Protein AF-A0A3D1TV60-F1 (afdb_monomer)

Structure (mmCIF, N/CA/C/O backbone):
data_AF-A0A3D1TV60-F1
#
_entry.id   AF-A0A3D1TV60-F1
#
loop_
_atom_site.group_PDB
_atom_site.id
_atom_site.type_symbol
_atom_site.label_atom_id
_atom_site.label_alt_id
_atom_site.label_comp_id
_atom_site.label_asym_id
_atom_site.label_entity_id
_atom_site.label_seq_id
_atom_site.pdbx_PDB_ins_code
_atom_site.Cartn_x
_atom_site.Cartn_y
_atom_site.Cartn_z
_atom_site.occupancy
_atom_site.B_iso_or_equiv
_atom_site.auth_seq_id
_atom_site.auth_comp_id
_atom_site.auth_asym_id
_atom_site.auth_atom_id
_atom_site.pdbx_PDB_model_num
ATOM 1 N N . MET A 1 1 ? -24.688 -0.752 23.204 1.00 61.44 1 MET A N 1
ATOM 2 C CA . MET A 1 1 ? -24.784 -0.173 21.842 1.00 61.44 1 MET A CA 1
ATOM 3 C C . MET A 1 1 ? -23.418 -0.021 21.173 1.00 61.44 1 MET A C 1
ATOM 5 O O . MET A 1 1 ? -23.268 -0.547 20.081 1.00 61.44 1 MET A O 1
ATOM 9 N N . GLN A 1 2 ? -22.407 0.586 21.816 1.00 74.88 2 GLN A N 1
ATOM 10 C CA . GLN A 1 2 ? -21.055 0.724 21.232 1.00 74.88 2 GLN A CA 1
ATOM 11 C C . GLN A 1 2 ? -20.410 -0.608 20.796 1.00 74.88 2 GLN A C 1
ATOM 13 O O . GLN A 1 2 ? -19.821 -0.670 19.722 1.00 74.88 2 GLN A O 1
ATOM 18 N N . SER A 1 3 ? -20.567 -1.692 21.565 1.00 84.69 3 SER A N 1
ATOM 19 C CA . SER A 1 3 ? -19.990 -2.999 21.204 1.00 84.69 3 SER A CA 1
ATOM 20 C C . SER A 1 3 ? -20.605 -3.603 19.937 1.00 84.69 3 SER A C 1
ATOM 22 O O . SER A 1 3 ? -19.881 -4.142 19.110 1.00 84.69 3 SER A O 1
ATOM 24 N N . TYR A 1 4 ? -21.921 -3.465 19.740 1.00 91.81 4 TYR A N 1
ATOM 25 C CA . TYR A 1 4 ? -22.598 -3.963 18.536 1.00 91.81 4 TYR A CA 1
ATOM 26 C C . TYR A 1 4 ? -22.193 -3.179 17.287 1.00 91.81 4 TYR A C 1
ATOM 28 O O . TYR A 1 4 ? -21.970 -3.781 16.245 1.00 91.81 4 TYR A O 1
ATOM 36 N N . ALA A 1 5 ? -22.025 -1.858 17.403 1.00 94.62 5 ALA A N 1
ATOM 37 C CA . ALA A 1 5 ? -21.527 -1.033 16.304 1.00 94.62 5 ALA A CA 1
ATOM 38 C C . ALA A 1 5 ? -20.098 -1.429 15.892 1.00 94.62 5 ALA A C 1
ATOM 40 O O . ALA A 1 5 ? -19.816 -1.553 14.705 1.00 94.62 5 ALA A O 1
ATOM 41 N N . ARG A 1 6 ? -19.212 -1.698 16.863 1.00 94.75 6 ARG A N 1
ATOM 42 C CA . ARG A 1 6 ? -17.843 -2.176 16.596 1.00 94.75 6 ARG A CA 1
ATOM 43 C C . ARG A 1 6 ? -17.825 -3.547 15.919 1.00 94.75 6 ARG A C 1
ATOM 45 O O . ARG A 1 6 ? -17.057 -3.746 14.988 1.00 94.75 6 ARG A O 1
ATOM 52 N N . LEU A 1 7 ? -18.688 -4.469 16.346 1.00 95.62 7 LEU A N 1
ATOM 53 C CA . LEU A 1 7 ? -18.824 -5.781 15.704 1.00 95.62 7 LEU A CA 1
ATOM 54 C C . LEU A 1 7 ? -19.373 -5.670 14.279 1.00 95.62 7 LEU A C 1
ATOM 56 O O . LEU A 1 7 ? -18.839 -6.304 13.375 1.00 95.62 7 LEU A O 1
ATOM 60 N N . ALA A 1 8 ? -20.400 -4.843 14.069 1.00 96.44 8 ALA A N 1
ATOM 61 C CA . ALA A 1 8 ? -20.953 -4.593 12.742 1.00 96.44 8 ALA A CA 1
ATOM 62 C C . ALA A 1 8 ? -19.895 -3.993 11.806 1.00 96.44 8 ALA A C 1
ATOM 64 O O . ALA A 1 8 ? -19.717 -4.479 10.694 1.00 96.44 8 ALA A O 1
ATOM 65 N N . LEU A 1 9 ? -19.136 -2.999 12.280 1.00 96.56 9 LEU A N 1
ATOM 66 C CA . LEU A 1 9 ? -18.036 -2.420 11.514 1.00 96.56 9 LEU A CA 1
ATOM 67 C C . LEU A 1 9 ? -16.947 -3.458 11.218 1.00 96.56 9 LEU A C 1
ATOM 69 O O . LEU A 1 9 ? -16.527 -3.567 10.075 1.00 96.56 9 LEU A O 1
ATOM 73 N N . ALA A 1 10 ? -16.532 -4.268 12.195 1.00 96.75 10 ALA A N 1
ATOM 74 C CA . ALA A 1 10 ? -15.554 -5.332 11.962 1.00 96.75 10 ALA A CA 1
ATOM 75 C C . ALA A 1 10 ? -16.021 -6.328 10.888 1.00 96.75 10 ALA A C 1
ATOM 77 O O . ALA A 1 10 ? -15.231 -6.708 10.028 1.00 96.75 10 ALA A O 1
ATOM 78 N N . ALA A 1 11 ? -17.300 -6.714 10.900 1.00 97.50 11 ALA A N 1
ATOM 79 C CA . ALA A 1 11 ? -17.869 -7.594 9.882 1.00 97.50 11 ALA A CA 1
ATOM 80 C C . ALA A 1 11 ? -17.859 -6.945 8.487 1.00 97.50 11 ALA A C 1
ATOM 82 O O . ALA A 1 11 ? -17.504 -7.604 7.512 1.00 97.50 11 ALA A O 1
ATOM 83 N N . VAL A 1 12 ? -18.186 -5.651 8.394 1.00 97.50 12 VAL A N 1
ATOM 84 C CA . VAL A 1 12 ? -18.118 -4.890 7.136 1.00 97.50 12 VAL A CA 1
ATOM 85 C C . VAL A 1 12 ? -16.679 -4.792 6.627 1.00 97.50 12 VAL A C 1
ATOM 87 O O . VAL A 1 12 ? -16.441 -5.060 5.456 1.00 97.50 12 VAL A O 1
ATOM 90 N N . LEU A 1 13 ? -15.708 -4.474 7.486 1.00 97.25 13 LEU A N 1
ATOM 91 C CA . LEU A 1 13 ? -14.294 -4.389 7.101 1.00 97.25 13 LEU A CA 1
ATOM 92 C C . LEU A 1 13 ? -13.735 -5.749 6.662 1.00 97.25 13 LEU A C 1
ATOM 94 O O . LEU A 1 13 ? -13.011 -5.830 5.672 1.00 97.25 13 LEU A O 1
ATOM 98 N N . ALA A 1 14 ? -14.109 -6.831 7.350 1.00 96.81 14 ALA A N 1
ATOM 99 C CA . ALA A 1 14 ? -13.737 -8.186 6.952 1.00 96.81 14 ALA A CA 1
ATOM 100 C C . ALA A 1 14 ? -14.340 -8.564 5.590 1.00 96.81 14 ALA A C 1
ATOM 102 O O . ALA A 1 14 ? -13.651 -9.145 4.753 1.00 96.81 14 ALA A O 1
ATOM 103 N N . TRP A 1 15 ? -15.601 -8.198 5.341 1.00 97.38 15 TRP A N 1
ATOM 104 C CA . TRP A 1 15 ? -16.235 -8.376 4.036 1.00 97.38 15 TRP A CA 1
ATOM 105 C C . TRP A 1 15 ? -15.536 -7.551 2.946 1.00 97.38 15 TRP A C 1
ATOM 107 O O . TRP A 1 15 ? -15.252 -8.085 1.878 1.00 97.38 15 TRP A O 1
ATOM 117 N N . LEU A 1 16 ? -15.204 -6.284 3.220 1.00 97.44 16 LEU A N 1
ATOM 118 C CA . LEU A 1 16 ? -14.518 -5.405 2.266 1.00 97.44 16 LEU A CA 1
ATOM 119 C C . LEU A 1 16 ? -13.137 -5.956 1.912 1.00 97.44 16 LEU A C 1
ATOM 121 O O . LEU A 1 16 ? -12.802 -6.031 0.735 1.00 97.44 16 LEU A O 1
ATOM 125 N N . ALA A 1 17 ? -12.374 -6.413 2.909 1.00 96.44 17 ALA A N 1
ATOM 126 C CA . ALA A 1 17 ? -11.113 -7.105 2.667 1.00 96.44 17 ALA A CA 1
ATOM 127 C C . ALA A 1 17 ? -11.327 -8.362 1.826 1.00 96.44 17 ALA A C 1
ATOM 129 O O . ALA A 1 17 ? -10.644 -8.549 0.830 1.00 96.44 17 ALA A O 1
ATOM 130 N N . TRP A 1 18 ? -12.298 -9.208 2.168 1.00 96.81 18 TRP A N 1
ATOM 131 C CA . TRP A 1 18 ? -12.576 -10.411 1.387 1.00 96.81 18 TRP A CA 1
ATOM 132 C C . TRP A 1 18 ? -12.857 -10.113 -0.091 1.00 96.81 18 TRP A C 1
ATOM 134 O O . TRP A 1 18 ? -12.348 -10.819 -0.963 1.00 96.81 18 TRP A O 1
ATOM 144 N N . VAL A 1 19 ? -13.646 -9.072 -0.370 1.00 96.88 19 VAL A N 1
ATOM 145 C CA . VAL A 1 19 ? -13.933 -8.628 -1.738 1.00 96.88 19 VAL A CA 1
ATOM 146 C C . VAL A 1 19 ? -12.676 -8.086 -2.409 1.00 96.88 19 VAL A C 1
ATOM 148 O O . VAL A 1 19 ? -12.330 -8.575 -3.479 1.00 96.88 19 VAL A O 1
ATOM 151 N N . ALA A 1 20 ? -11.941 -7.177 -1.766 1.00 96.88 20 ALA A N 1
ATOM 152 C CA . ALA A 1 20 ? -10.703 -6.618 -2.311 1.00 96.88 20 ALA A CA 1
ATOM 153 C C . ALA A 1 20 ? -9.656 -7.708 -2.613 1.00 96.88 20 ALA A C 1
ATOM 155 O O . ALA A 1 20 ? -9.038 -7.719 -3.668 1.00 96.88 20 ALA A O 1
ATOM 156 N N . PHE A 1 21 ? -9.500 -8.709 -1.744 1.00 96.44 21 PHE A N 1
ATOM 157 C CA . PHE A 1 21 ? -8.585 -9.836 -1.963 1.00 96.44 21 PHE A CA 1
ATOM 158 C C . PHE A 1 21 ? -9.035 -10.813 -3.063 1.00 96.44 21 PHE A C 1
ATOM 160 O O . PHE A 1 21 ? -8.294 -11.749 -3.377 1.00 96.44 21 PHE A O 1
ATOM 167 N N . ARG A 1 22 ? -10.222 -10.645 -3.644 1.00 95.00 22 ARG A N 1
ATOM 168 C CA . ARG A 1 22 ? -10.690 -11.415 -4.808 1.00 95.00 22 ARG A CA 1
ATOM 169 C C . ARG A 1 22 ? -10.858 -10.572 -6.062 1.00 95.00 22 ARG A C 1
ATOM 171 O O . ARG A 1 22 ? -10.962 -11.143 -7.141 1.00 95.00 22 ARG A O 1
ATOM 178 N N . ASP A 1 23 ? -10.888 -9.261 -5.901 1.00 93.25 23 ASP A N 1
ATOM 179 C CA . ASP A 1 23 ? -10.898 -8.301 -6.984 1.00 93.25 23 ASP A CA 1
ATOM 180 C C . A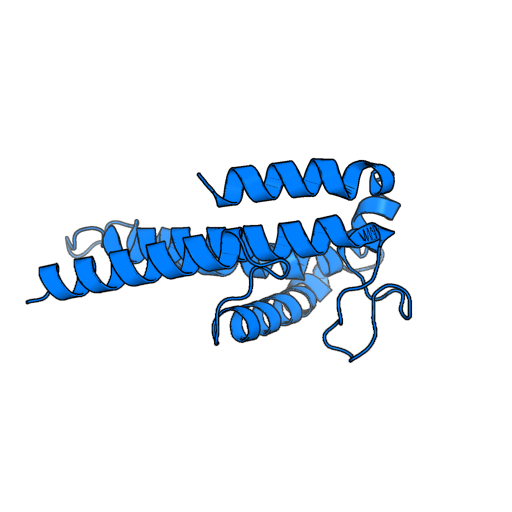SP A 1 23 ? -9.507 -8.196 -7.627 1.00 93.25 23 ASP A C 1
ATOM 182 O O . ASP A 1 23 ? -8.479 -8.306 -6.949 1.00 93.25 23 ASP A O 1
ATOM 186 N N . GLU A 1 24 ? -9.473 -8.006 -8.944 1.00 91.62 24 GLU A N 1
ATOM 187 C CA . GLU A 1 24 ? -8.219 -7.900 -9.700 1.00 91.62 24 GLU A CA 1
ATOM 188 C C . GLU A 1 24 ? -7.493 -6.580 -9.417 1.00 91.62 24 GLU A C 1
ATOM 190 O O . GLU A 1 24 ? -6.263 -6.553 -9.428 1.00 91.62 24 GLU A O 1
ATOM 195 N N . LEU A 1 25 ? -8.240 -5.517 -9.097 1.00 92.25 25 LEU A N 1
ATOM 196 C CA . LEU A 1 25 ? -7.710 -4.192 -8.768 1.00 92.25 25 LEU A CA 1
ATOM 197 C C . LEU A 1 25 ? -7.547 -3.979 -7.257 1.00 92.25 25 LEU A C 1
ATOM 199 O O . LEU A 1 25 ? -6.910 -3.017 -6.829 1.00 92.25 25 LEU A O 1
ATOM 203 N N . GLY A 1 26 ? -8.101 -4.873 -6.434 1.00 93.00 26 GLY A N 1
ATOM 204 C CA . GLY A 1 26 ? -8.103 -4.729 -4.981 1.00 93.00 26 GLY A CA 1
ATOM 205 C C . GLY A 1 26 ? -8.896 -3.513 -4.507 1.00 93.00 26 GLY A C 1
ATOM 206 O O . GLY A 1 26 ? -8.587 -2.960 -3.452 1.00 93.00 26 GLY A O 1
ATOM 207 N N . TYR A 1 27 ? -9.883 -3.076 -5.294 1.00 93.50 27 TYR A N 1
ATOM 208 C CA . TYR A 1 27 ? -10.552 -1.796 -5.092 1.00 93.50 27 TYR A CA 1
ATOM 209 C C . TYR A 1 27 ? -11.527 -1.834 -3.909 1.00 93.50 27 TYR A C 1
ATOM 211 O O . TYR A 1 27 ? -12.359 -2.736 -3.769 1.00 93.50 27 TYR A O 1
ATOM 219 N N . VAL A 1 28 ? -11.461 -0.800 -3.071 1.00 95.31 28 VAL A N 1
ATOM 220 C CA . VAL A 1 28 ? -12.405 -0.533 -1.986 1.00 95.31 28 VAL A CA 1
ATOM 221 C C . VAL A 1 28 ? -13.040 0.837 -2.245 1.00 95.31 28 VAL A C 1
ATOM 223 O O . VAL A 1 28 ? -12.323 1.840 -2.217 1.00 95.31 28 VAL A O 1
ATOM 226 N N . PRO A 1 29 ? -14.371 0.919 -2.463 1.00 92.12 29 PRO A N 1
ATOM 227 C CA . PRO A 1 29 ? -15.043 2.171 -2.807 1.00 92.12 29 PRO A CA 1
ATOM 228 C C . PRO A 1 29 ? -14.717 3.312 -1.848 1.00 92.12 29 PRO A C 1
ATOM 230 O O . PRO A 1 29 ? -14.729 3.105 -0.631 1.00 92.12 29 PRO A O 1
ATOM 233 N N . LEU A 1 30 ? -14.472 4.507 -2.400 1.00 93.25 30 LEU A N 1
ATOM 234 C CA . LEU A 1 30 ? -14.042 5.733 -1.710 1.00 93.25 30 LEU A CA 1
ATOM 235 C C . LEU A 1 30 ? -12.640 5.655 -1.083 1.00 93.25 30 LEU A C 1
ATOM 237 O O . LEU A 1 30 ? -11.879 6.613 -1.180 1.00 93.25 30 LEU A O 1
ATOM 241 N N . LEU A 1 31 ? -12.295 4.540 -0.438 1.00 96.31 31 LEU A N 1
ATOM 242 C CA . LEU A 1 31 ? -11.018 4.367 0.245 1.00 96.31 31 LEU A CA 1
ATOM 243 C C . LEU A 1 31 ? -9.853 4.352 -0.747 1.00 96.31 31 LEU A C 1
ATOM 245 O O . LEU A 1 31 ? -8.906 5.106 -0.565 1.00 96.31 31 LEU A O 1
ATOM 249 N N . SER A 1 32 ? -9.967 3.583 -1.832 1.00 96.06 32 SER A N 1
ATOM 250 C CA . SER A 1 32 ? -8.920 3.495 -2.854 1.00 96.06 32 SER A CA 1
ATOM 251 C C . SER A 1 32 ? -8.627 4.837 -3.534 1.00 96.06 32 SER A C 1
ATOM 253 O O . SER A 1 32 ? -7.474 5.115 -3.842 1.00 96.06 32 SER A O 1
ATOM 255 N N . ASP A 1 33 ? -9.632 5.699 -3.713 1.00 95.94 33 ASP A N 1
ATOM 256 C CA . ASP A 1 33 ? -9.436 7.030 -4.309 1.00 95.94 33 ASP A CA 1
ATOM 257 C C . ASP A 1 33 ? -8.717 7.983 -3.338 1.00 95.94 33 ASP A C 1
ATOM 259 O O . ASP A 1 33 ? -7.861 8.776 -3.733 1.00 95.94 33 ASP A O 1
ATOM 263 N N . ILE A 1 34 ? -9.029 7.882 -2.040 1.00 97.38 34 ILE A N 1
ATOM 264 C CA . ILE A 1 34 ? -8.314 8.602 -0.976 1.00 97.38 34 ILE A CA 1
ATOM 265 C C . ILE A 1 34 ? -6.867 8.114 -0.889 1.00 97.38 34 ILE A C 1
ATOM 267 O O . ILE A 1 34 ? -5.947 8.922 -0.772 1.00 97.38 34 ILE A O 1
ATOM 271 N N . ASP A 1 35 ? -6.663 6.803 -0.958 1.00 97.94 35 ASP A N 1
ATOM 272 C CA . ASP A 1 35 ? -5.347 6.181 -0.905 1.00 97.94 35 ASP A CA 1
ATOM 273 C C . ASP A 1 35 ? -4.480 6.575 -2.100 1.00 97.94 35 ASP A C 1
ATOM 275 O O . ASP A 1 35 ? -3.297 6.864 -1.918 1.00 97.94 35 ASP A O 1
ATOM 279 N N . LEU A 1 36 ? -5.074 6.688 -3.290 1.00 97.06 36 LEU A N 1
ATOM 280 C CA . LEU A 1 36 ? -4.406 7.238 -4.465 1.00 97.06 36 LEU A CA 1
ATOM 281 C C . LEU A 1 36 ? -3.994 8.699 -4.234 1.00 97.06 36 LEU A C 1
ATOM 283 O O . LEU A 1 36 ? -2.848 9.058 -4.471 1.00 97.06 36 LEU A O 1
ATOM 287 N N . ALA A 1 37 ? -4.863 9.545 -3.676 1.00 97.50 37 ALA A N 1
ATOM 288 C CA . ALA A 1 37 ? -4.475 10.921 -3.348 1.00 97.50 37 ALA A CA 1
ATOM 289 C C . ALA A 1 37 ? -3.322 10.986 -2.320 1.00 97.50 37 ALA A C 1
ATOM 291 O O . ALA A 1 37 ? -2.437 11.840 -2.425 1.00 97.50 37 ALA A O 1
ATOM 292 N N . ILE A 1 38 ? -3.304 10.079 -1.336 1.00 98.19 38 ILE A N 1
ATOM 293 C CA . ILE A 1 38 ? -2.205 9.952 -0.365 1.00 98.19 38 ILE A CA 1
ATOM 294 C C . ILE A 1 38 ? -0.918 9.476 -1.054 1.00 98.19 38 ILE A C 1
ATOM 296 O O . ILE A 1 38 ? 0.164 9.958 -0.710 1.00 98.19 38 ILE A O 1
ATOM 300 N N . HIS A 1 39 ? -1.022 8.566 -2.024 1.00 98.06 39 HIS A N 1
ATOM 301 C CA . HIS A 1 39 ? 0.096 8.107 -2.843 1.00 98.06 39 HIS A CA 1
ATOM 302 C C . HIS A 1 39 ? 0.751 9.280 -3.576 1.00 98.06 39 HIS A C 1
ATOM 304 O O . HIS A 1 39 ? 1.939 9.542 -3.413 1.00 98.06 39 HIS A O 1
ATOM 310 N N . GLU A 1 40 ? -0.038 10.069 -4.294 1.00 97.00 40 GLU A N 1
ATOM 311 C CA . GLU A 1 40 ? 0.468 11.207 -5.063 1.00 97.00 40 GLU A CA 1
ATOM 312 C C . GLU A 1 40 ? 1.093 12.277 -4.165 1.00 97.00 40 GLU A C 1
ATOM 314 O O . GLU A 1 40 ? 2.178 12.807 -4.431 1.00 97.00 40 GLU A O 1
ATOM 319 N N . PHE A 1 41 ? 0.460 12.536 -3.018 1.00 96.50 41 PHE A N 1
ATOM 320 C CA . PHE A 1 41 ? 1.039 13.392 -1.990 1.00 96.50 41 PHE A CA 1
ATOM 321 C C . PHE A 1 41 ? 2.381 12.851 -1.474 1.00 96.50 41 PHE A C 1
ATOM 323 O O . PHE A 1 41 ? 3.288 13.631 -1.182 1.00 96.50 41 PHE A O 1
ATOM 330 N N . GLY A 1 42 ? 2.542 11.530 -1.393 1.00 96.50 42 GLY A N 1
ATOM 331 C CA . GLY A 1 42 ? 3.792 10.880 -1.018 1.00 96.50 42 GLY A CA 1
ATOM 332 C C . GLY A 1 42 ? 4.955 11.249 -1.939 1.00 96.50 42 GLY A C 1
ATOM 333 O O . GLY A 1 42 ? 6.036 11.579 -1.449 1.00 96.50 42 GLY A O 1
ATOM 334 N N . HIS A 1 43 ? 4.752 11.304 -3.256 1.00 94.56 43 HIS A N 1
ATOM 335 C CA . HIS A 1 43 ? 5.799 11.774 -4.171 1.00 94.56 43 HIS A CA 1
ATOM 336 C C . HIS A 1 43 ? 6.230 13.212 -3.860 1.00 94.56 43 HIS A C 1
ATOM 338 O O . HIS A 1 43 ? 7.426 13.511 -3.816 1.00 94.56 43 HIS A O 1
ATOM 344 N N . MET A 1 44 ? 5.269 14.097 -3.569 1.00 93.19 44 MET A N 1
ATOM 345 C CA . MET A 1 44 ? 5.547 15.488 -3.197 1.00 93.19 44 MET A CA 1
ATOM 346 C C . MET A 1 44 ? 6.273 15.589 -1.852 1.00 93.19 44 MET A C 1
ATOM 348 O O . MET A 1 44 ? 7.236 16.346 -1.722 1.00 93.19 44 MET A O 1
ATOM 352 N N . LEU A 1 45 ? 5.849 14.799 -0.863 1.00 92.94 45 LEU A N 1
ATOM 353 C CA . LEU A 1 45 ? 6.460 14.738 0.464 1.00 92.94 45 LEU A CA 1
ATOM 354 C C . LEU A 1 45 ? 7.937 14.334 0.381 1.00 92.94 45 LEU A C 1
ATOM 356 O O . LEU A 1 45 ? 8.769 14.868 1.116 1.00 92.94 45 LEU A O 1
ATOM 360 N N . PHE A 1 46 ? 8.265 13.422 -0.537 1.00 90.56 46 PHE A N 1
ATOM 361 C CA . PHE A 1 46 ? 9.623 12.929 -0.736 1.00 90.56 46 PHE A CA 1
ATOM 362 C C . PHE A 1 46 ? 10.415 13.660 -1.833 1.00 90.56 46 PHE A C 1
ATOM 364 O O . PHE A 1 46 ? 11.584 13.336 -2.054 1.00 90.56 46 PHE A O 1
ATOM 371 N N . MET A 1 47 ? 9.850 14.693 -2.465 1.00 87.69 47 MET A N 1
ATOM 372 C CA . MET A 1 47 ? 10.533 15.517 -3.470 1.00 87.69 47 MET A CA 1
ATOM 373 C C . MET A 1 47 ? 11.892 16.075 -2.991 1.00 87.69 47 MET A C 1
ATOM 375 O O . MET A 1 47 ? 12.854 16.000 -3.761 1.00 87.69 47 MET A O 1
ATOM 379 N N . PRO A 1 48 ? 12.065 16.541 -1.731 1.00 85.69 48 PRO A N 1
ATOM 380 C CA . PRO A 1 48 ? 13.371 16.987 -1.233 1.00 85.69 48 PRO A CA 1
ATOM 381 C C . PRO A 1 48 ? 14.443 15.886 -1.183 1.00 85.69 48 PRO A C 1
ATOM 383 O O . PRO A 1 48 ? 15.627 16.194 -1.107 1.00 85.69 48 PRO A O 1
ATOM 386 N N . PHE A 1 49 ? 14.065 14.606 -1.232 1.00 78.44 49 PHE A N 1
ATOM 387 C CA . PHE A 1 49 ? 15.009 13.486 -1.299 1.00 78.44 49 PHE A CA 1
ATOM 388 C C . PHE A 1 49 ? 15.377 13.106 -2.739 1.00 78.44 49 PHE A C 1
ATOM 390 O O . PHE A 1 49 ? 16.263 12.284 -2.930 1.00 78.44 49 PHE A O 1
ATOM 397 N N . GLY A 1 50 ? 14.744 13.720 -3.745 1.00 64.94 50 GLY A N 1
ATOM 398 C CA . GLY A 1 50 ? 15.053 13.552 -5.168 1.00 64.94 50 GLY A CA 1
ATOM 399 C C . GLY A 1 50 ? 16.218 14.410 -5.675 1.00 64.94 50 GLY A C 1
ATOM 400 O O . GLY A 1 50 ? 16.466 14.451 -6.879 1.00 64.94 50 GLY A O 1
ATOM 401 N N . ILE A 1 51 ? 16.930 15.114 -4.786 1.00 71.56 51 ILE A N 1
ATOM 402 C CA . ILE A 1 51 ? 18.093 15.935 -5.149 1.00 71.56 51 ILE A CA 1
ATOM 403 C C . ILE A 1 51 ? 19.161 15.023 -5.770 1.00 71.56 51 ILE A C 1
ATOM 405 O O . ILE A 1 51 ? 19.397 13.915 -5.294 1.00 71.56 51 ILE A O 1
ATOM 409 N N . GLN A 1 52 ? 19.830 15.503 -6.819 1.00 59.47 52 GLN A N 1
ATOM 410 C CA . GLN A 1 52 ? 20.731 14.754 -7.711 1.00 59.47 52 GLN A CA 1
ATOM 411 C C . GLN A 1 52 ? 21.812 13.900 -7.009 1.00 59.47 52 GLN A C 1
ATOM 413 O O . GLN A 1 52 ? 22.299 12.935 -7.587 1.00 59.47 52 GLN A O 1
ATOM 418 N N . PHE A 1 53 ? 22.159 14.221 -5.758 1.00 56.56 53 PHE A N 1
ATOM 419 C CA . PHE A 1 53 ? 23.086 13.457 -4.916 1.00 56.56 53 PHE A CA 1
ATOM 420 C C . PHE A 1 53 ? 22.459 12.224 -4.224 1.00 56.56 53 PHE A C 1
ATOM 422 O O . PHE A 1 53 ? 23.154 11.243 -3.985 1.00 56.56 53 PHE A O 1
ATOM 429 N N . LEU A 1 54 ? 21.160 12.257 -3.903 1.00 56.38 54 LEU A N 1
ATOM 430 C CA . LEU A 1 54 ? 20.417 11.186 -3.214 1.00 56.38 54 LEU A CA 1
ATOM 431 C C . LEU A 1 54 ? 19.684 10.241 -4.187 1.00 56.38 54 LEU A C 1
ATOM 433 O O . LEU A 1 54 ? 19.364 9.107 -3.830 1.00 56.38 54 LEU A O 1
ATOM 437 N N . GLY A 1 55 ? 19.460 10.694 -5.425 1.00 68.31 55 GLY A N 1
ATOM 438 C CA . GLY A 1 55 ? 18.743 9.958 -6.468 1.00 68.31 55 GLY A CA 1
ATOM 439 C C . GLY A 1 55 ? 17.217 10.054 -6.338 1.00 68.31 55 GLY A C 1
ATOM 440 O O . GLY A 1 55 ? 16.677 10.368 -5.286 1.00 68.31 55 GLY A O 1
ATOM 441 N N . SER A 1 56 ? 16.480 9.763 -7.414 1.00 82.56 56 SER A N 1
ATOM 442 C CA . SER A 1 56 ? 15.008 9.878 -7.429 1.00 82.56 56 SER A CA 1
ATOM 443 C C . SER A 1 56 ? 14.268 8.673 -6.829 1.00 82.56 56 SER A C 1
ATOM 445 O O . SER A 1 56 ? 13.042 8.662 -6.804 1.00 82.56 56 SER A O 1
ATOM 447 N N . THR A 1 57 ? 14.983 7.666 -6.314 1.00 90.56 57 THR A N 1
ATOM 448 C CA . THR A 1 57 ? 14.382 6.451 -5.733 1.00 90.56 57 THR A CA 1
ATOM 449 C C . THR A 1 57 ? 13.415 6.773 -4.599 1.00 90.56 57 THR A C 1
ATOM 451 O O . THR A 1 57 ? 12.316 6.236 -4.585 1.00 90.56 57 THR A O 1
ATOM 454 N N . MET A 1 58 ? 13.786 7.667 -3.675 1.00 90.38 58 MET A N 1
ATOM 455 C CA . MET A 1 58 ? 12.910 8.021 -2.552 1.00 90.38 58 MET A CA 1
ATOM 456 C C . MET A 1 58 ? 11.675 8.805 -2.980 1.00 90.38 58 MET A C 1
ATOM 458 O O . MET A 1 58 ? 10.624 8.626 -2.381 1.00 90.38 58 MET A O 1
ATOM 462 N N . MET A 1 59 ? 11.782 9.635 -4.017 1.00 91.69 59 MET A N 1
ATOM 463 C CA . MET A 1 59 ? 10.632 10.347 -4.570 1.00 91.69 59 MET A CA 1
ATOM 464 C C . MET A 1 59 ? 9.615 9.359 -5.158 1.00 91.69 59 MET A C 1
ATOM 466 O O . MET A 1 59 ? 8.438 9.443 -4.838 1.00 91.69 59 MET A O 1
ATOM 470 N N . ILE A 1 60 ? 10.077 8.384 -5.948 1.00 93.56 60 ILE A N 1
ATOM 471 C CA . ILE A 1 60 ? 9.227 7.364 -6.589 1.00 93.56 60 ILE A CA 1
ATOM 472 C C . ILE A 1 60 ? 8.652 6.395 -5.545 1.00 93.56 60 ILE A C 1
ATOM 474 O O . ILE A 1 60 ? 7.453 6.162 -5.484 1.00 93.56 60 ILE A O 1
ATOM 478 N N . LEU A 1 61 ? 9.489 5.879 -4.640 1.00 95.31 61 LEU A N 1
ATOM 479 C CA . LEU A 1 61 ? 9.034 5.015 -3.545 1.00 95.31 61 LEU A CA 1
ATOM 480 C C . LEU A 1 61 ? 8.100 5.751 -2.571 1.00 95.31 61 LEU A C 1
ATOM 482 O O . LEU A 1 61 ? 7.274 5.119 -1.912 1.00 95.31 61 LEU A O 1
ATOM 486 N N . GLY A 1 62 ? 8.234 7.076 -2.480 1.00 95.44 62 GLY A N 1
ATOM 487 C CA . GLY A 1 62 ? 7.507 7.934 -1.556 1.00 95.44 62 GLY A CA 1
ATOM 488 C C . GLY A 1 62 ? 5.994 7.790 -1.650 1.00 95.44 62 GLY A C 1
ATOM 489 O O . GLY A 1 62 ? 5.343 7.837 -0.607 1.00 95.44 62 GLY A O 1
ATOM 490 N N . GLY A 1 63 ? 5.441 7.541 -2.841 1.00 97.06 63 GLY A N 1
ATOM 491 C CA . GLY A 1 63 ? 4.003 7.348 -3.005 1.00 97.06 63 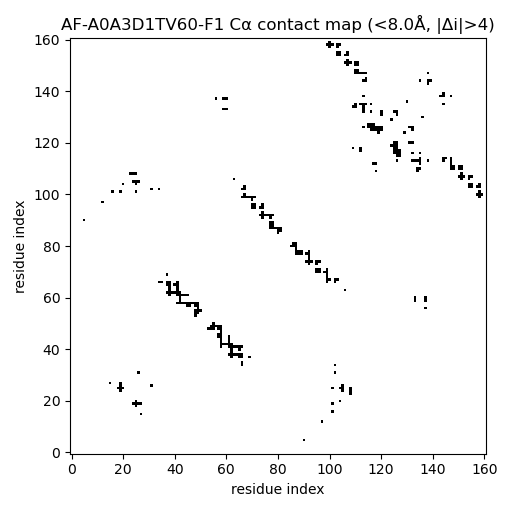GL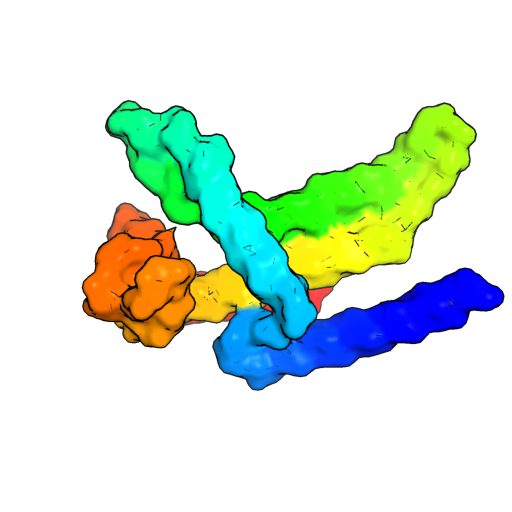Y A CA 1
ATOM 492 C C . GLY A 1 63 ? 3.494 6.095 -2.301 1.00 97.06 63 GLY A C 1
ATOM 493 O O . GLY A 1 63 ? 2.795 6.185 -1.288 1.00 97.06 63 GLY A O 1
ATOM 494 N N . SER A 1 64 ? 3.965 4.925 -2.740 1.00 98.00 64 SER A N 1
ATOM 495 C CA . SER A 1 64 ? 3.615 3.631 -2.128 1.00 98.00 64 SER A CA 1
ATOM 496 C C . SER A 1 64 ? 3.959 3.574 -0.631 1.00 98.00 64 SER A C 1
ATOM 498 O O . SER A 1 64 ? 3.195 3.035 0.171 1.00 98.00 64 SER A O 1
ATOM 500 N N . LEU A 1 65 ? 5.099 4.149 -0.227 1.00 97.50 65 LEU A N 1
ATOM 501 C CA . LEU A 1 65 ? 5.511 4.186 1.176 1.00 97.50 65 LEU A CA 1
ATOM 502 C C . LEU A 1 65 ? 4.545 5.015 2.028 1.00 97.50 65 LEU A C 1
ATOM 504 O O . LEU A 1 65 ? 4.139 4.562 3.098 1.00 97.50 65 LEU A O 1
ATOM 508 N N . THR A 1 66 ? 4.178 6.213 1.569 1.00 98.00 66 THR A N 1
ATOM 509 C CA . THR A 1 66 ? 3.266 7.101 2.303 1.00 98.00 66 THR A CA 1
ATOM 510 C C . THR A 1 66 ? 1.880 6.486 2.389 1.00 98.00 66 THR A C 1
ATOM 512 O O . THR A 1 66 ? 1.321 6.436 3.480 1.00 98.00 66 THR A O 1
ATOM 515 N N . GLN A 1 67 ? 1.371 5.939 1.285 1.00 98.31 67 GLN A N 1
ATOM 516 C CA . GLN A 1 67 ? 0.085 5.249 1.230 1.00 98.31 67 GLN A CA 1
ATOM 517 C C . GLN A 1 67 ? -0.023 4.141 2.299 1.00 98.31 67 GLN A C 1
ATOM 519 O O . GLN A 1 67 ? -0.985 4.103 3.066 1.00 98.31 67 GLN A O 1
ATOM 524 N N . VAL A 1 68 ? 0.994 3.280 2.437 1.00 98.44 68 VAL A N 1
ATOM 525 C CA . VAL A 1 68 ? 0.989 2.197 3.441 1.00 98.44 68 VAL A CA 1
ATOM 526 C C . VAL A 1 68 ? 1.248 2.714 4.863 1.00 98.44 68 VAL A C 1
ATOM 528 O O . VAL A 1 68 ? 0.616 2.248 5.816 1.00 98.44 68 VAL A O 1
ATOM 531 N N . ALA A 1 69 ? 2.171 3.666 5.032 1.00 98.25 69 ALA A N 1
ATOM 532 C CA . ALA A 1 69 ? 2.603 4.149 6.344 1.00 98.25 69 ALA A CA 1
ATOM 533 C C . ALA A 1 69 ? 1.615 5.125 6.998 1.00 98.25 69 ALA A C 1
ATOM 535 O O . ALA A 1 69 ? 1.541 5.182 8.226 1.00 98.25 69 ALA A O 1
ATOM 536 N N . PHE A 1 70 ? 0.848 5.879 6.209 1.00 98.19 70 PHE A N 1
ATOM 537 C CA . PHE A 1 70 ? -0.105 6.873 6.700 1.00 98.19 70 PHE A CA 1
ATOM 538 C C . PHE A 1 70 ? -1.080 6.301 7.744 1.00 98.19 70 PHE A C 1
ATOM 540 O O . PHE A 1 70 ? -1.094 6.806 8.872 1.00 98.19 70 PHE A O 1
ATOM 547 N N . PRO A 1 71 ? -1.820 5.204 7.480 1.00 98.06 71 PRO A N 1
ATOM 548 C CA . PRO A 1 71 ? -2.662 4.585 8.502 1.00 98.06 71 PRO A CA 1
ATOM 549 C C . PRO A 1 71 ? -1.864 4.047 9.704 1.00 98.06 71 PRO A C 1
ATOM 551 O O . PRO A 1 71 ? -2.360 4.079 10.832 1.00 98.06 71 PRO A O 1
ATOM 554 N N . LEU A 1 72 ? -0.610 3.615 9.521 1.00 98.06 72 LEU A N 1
ATOM 555 C CA . LEU A 1 72 ? 0.232 3.114 10.617 1.00 98.06 72 LEU A CA 1
ATOM 556 C C . LEU A 1 72 ? 0.630 4.206 11.624 1.00 98.06 72 LEU A C 1
ATOM 558 O O . LEU A 1 72 ? 0.831 3.911 12.805 1.00 98.06 72 LEU A O 1
ATOM 562 N N . VAL A 1 73 ? 0.681 5.475 11.207 1.00 97.50 73 VAL A N 1
ATOM 563 C CA . VAL A 1 73 ? 0.856 6.605 12.136 1.00 97.50 73 VAL A CA 1
ATOM 564 C C . VAL A 1 73 ? -0.321 6.675 13.116 1.00 97.50 73 VAL A C 1
ATOM 566 O O . VAL A 1 73 ? -0.119 6.788 14.329 1.00 97.50 73 VAL A O 1
ATOM 569 N N . PHE A 1 74 ? -1.552 6.525 12.617 1.00 96.94 74 PHE A N 1
ATOM 570 C CA . PHE A 1 74 ? -2.757 6.495 13.452 1.00 96.94 74 PHE A CA 1
ATOM 571 C C . PHE A 1 74 ? -2.842 5.225 14.302 1.00 96.94 74 PHE A C 1
ATOM 573 O O . PHE A 1 74 ? -3.219 5.302 15.472 1.00 96.94 74 PHE A O 1
ATOM 580 N N . PHE A 1 75 ? -2.409 4.075 13.775 1.00 97.31 75 PHE A N 1
ATOM 581 C CA . PHE A 1 75 ? -2.231 2.862 14.577 1.00 97.31 75 PHE A CA 1
ATOM 582 C C . PHE A 1 75 ? -1.334 3.133 15.794 1.00 97.31 75 PHE A C 1
ATOM 584 O O . PHE A 1 75 ? -1.718 2.839 16.928 1.00 97.31 75 PHE A O 1
ATOM 591 N N . GLY A 1 76 ? -0.167 3.754 15.583 1.00 95.69 76 GLY A N 1
ATOM 592 C CA . GLY A 1 76 ? 0.756 4.124 16.657 1.00 95.69 76 GLY A CA 1
ATOM 593 C C . GLY A 1 76 ? 0.125 5.075 17.678 1.00 95.69 76 GLY A C 1
ATOM 594 O O . GLY A 1 76 ? 0.305 4.894 18.885 1.00 95.69 76 GLY A O 1
ATOM 595 N N . TYR A 1 77 ? -0.670 6.041 17.210 1.00 94.62 77 TYR A N 1
ATOM 596 C CA . TYR A 1 77 ? -1.430 6.948 18.069 1.00 94.62 77 TYR A CA 1
ATOM 597 C C . TYR A 1 77 ? -2.437 6.203 18.963 1.00 94.62 77 TYR A C 1
ATOM 599 O O . TYR A 1 77 ? -2.406 6.380 20.182 1.00 94.62 77 TYR A O 1
ATOM 607 N N . PHE A 1 78 ? -3.274 5.323 18.400 1.00 94.88 78 PHE A N 1
ATOM 608 C CA . PHE A 1 78 ? -4.287 4.571 19.158 1.00 94.88 78 PHE A CA 1
ATOM 609 C C . PHE A 1 78 ? -3.698 3.483 20.070 1.00 94.88 78 PHE A C 1
ATOM 611 O O . PHE A 1 78 ? -4.284 3.140 21.102 1.00 94.88 78 PHE A O 1
ATOM 618 N N . MET A 1 79 ? -2.512 2.971 19.733 1.00 94.25 79 MET A N 1
ATOM 619 C CA . MET A 1 79 ? -1.748 2.038 20.566 1.00 94.25 79 MET A CA 1
ATOM 620 C C . MET A 1 79 ? -0.986 2.725 21.704 1.00 94.25 79 MET A C 1
ATOM 622 O O . MET A 1 79 ? -0.579 2.063 22.668 1.00 94.25 79 MET A O 1
ATOM 626 N N . ARG A 1 80 ? -0.776 4.043 21.644 1.00 90.38 80 ARG A N 1
ATOM 627 C CA . ARG A 1 80 ? -0.087 4.775 22.707 1.00 90.38 80 ARG A CA 1
ATOM 628 C C . ARG A 1 80 ? -0.996 4.908 23.927 1.00 90.38 80 ARG A C 1
ATOM 630 O O . ARG A 1 80 ? -2.144 5.327 23.838 1.00 90.38 80 ARG A O 1
ATOM 637 N N . LYS A 1 81 ? -0.463 4.567 25.103 1.00 79.38 81 LYS A N 1
ATOM 638 C CA . LYS A 1 81 ? -1.137 4.856 26.375 1.00 79.38 81 LYS A CA 1
ATOM 639 C C . LYS A 1 81 ? -0.983 6.352 26.657 1.00 79.38 81 LYS A C 1
ATOM 641 O O . LYS A 1 81 ? 0.149 6.835 26.711 1.00 79.38 81 LYS A O 1
ATOM 646 N N . GLN A 1 82 ? -2.093 7.070 26.782 1.00 73.62 82 GLN A N 1
ATOM 647 C CA . GLN A 1 82 ? -2.082 8.514 27.019 1.00 73.62 82 GLN A CA 1
ATOM 648 C C . GLN A 1 82 ? -1.800 8.820 28.502 1.00 73.62 82 GLN A C 1
ATOM 650 O O . GLN A 1 82 ? -2.042 7.990 29.385 1.00 73.62 82 GLN A O 1
ATOM 655 N N . GLY A 1 83 ? -1.213 9.993 28.768 1.00 70.00 83 GLY A N 1
ATOM 656 C CA . GLY A 1 83 ? -0.744 10.402 30.102 1.00 70.00 83 GLY A CA 1
ATOM 657 C C . GLY A 1 83 ? -1.860 10.697 31.111 1.00 70.00 83 GLY A C 1
ATOM 658 O O . GLY A 1 83 ? -1.604 10.739 32.309 1.00 70.00 83 GLY A O 1
ATOM 659 N N . ASP A 1 84 ? -3.095 10.838 30.637 1.00 76.50 84 ASP A N 1
ATOM 660 C CA . ASP A 1 84 ? -4.312 11.058 31.427 1.00 76.50 84 ASP A CA 1
ATOM 661 C C . ASP A 1 84 ? -4.929 9.757 31.981 1.00 76.50 84 ASP A C 1
ATOM 663 O O . ASP A 1 84 ? -5.995 9.773 32.594 1.00 76.50 84 ASP A O 1
ATOM 667 N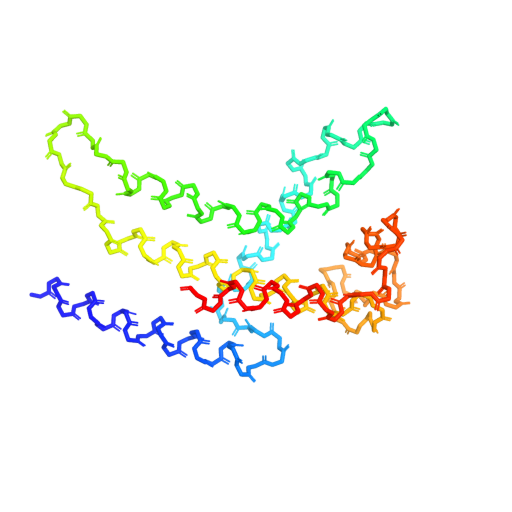 N . GLY A 1 85 ? -4.268 8.612 31.776 1.00 69.56 85 GLY A N 1
ATOM 668 C CA . GLY A 1 85 ? -4.759 7.310 32.219 1.00 69.56 85 GLY A CA 1
ATOM 669 C C . GLY A 1 85 ? -5.743 6.647 31.253 1.00 69.56 85 GLY A C 1
ATOM 670 O O . GLY A 1 85 ? -6.231 5.555 31.565 1.00 69.56 85 GLY A O 1
ATOM 671 N N . GLN A 1 86 ? -6.002 7.231 30.075 1.00 73.75 86 GLN A N 1
ATOM 672 C CA . GLN A 1 86 ? -6.831 6.575 29.067 1.00 73.75 86 GLN A CA 1
ATOM 673 C C . GLN A 1 86 ? -6.212 5.258 28.582 1.00 73.75 86 GLN A C 1
ATOM 675 O O . GLN A 1 86 ? -4.997 5.103 28.399 1.00 73.75 86 GLN A O 1
ATOM 680 N N . ARG A 1 87 ? -7.087 4.265 28.391 1.00 79.75 87 ARG A N 1
ATOM 681 C CA . ARG A 1 87 ? -6.722 2.971 27.809 1.00 79.75 87 ARG A CA 1
ATOM 682 C C . ARG A 1 87 ? -6.528 3.128 26.301 1.00 79.75 87 ARG A C 1
ATOM 684 O O . ARG A 1 87 ? -7.160 3.966 25.672 1.00 79.75 87 ARG A O 1
ATOM 691 N N . ARG A 1 88 ? -5.675 2.274 25.736 1.00 88.62 88 ARG A N 1
ATOM 692 C CA . ARG A 1 88 ? -5.488 2.144 24.285 1.00 88.62 88 ARG A CA 1
ATOM 693 C C . ARG A 1 88 ? -6.825 1.826 23.616 1.00 88.62 88 ARG A C 1
ATOM 695 O O . ARG A 1 88 ? -7.533 0.939 24.103 1.00 88.62 88 ARG A O 1
ATOM 702 N N . ASP A 1 89 ? -7.128 2.468 22.491 1.00 92.44 89 ASP A N 1
ATOM 703 C CA . ASP A 1 89 ? -8.249 2.039 21.651 1.00 92.44 89 ASP A CA 1
ATOM 704 C C . ASP A 1 89 ? -7.759 0.991 20.648 1.00 92.44 89 ASP A C 1
ATOM 706 O O . ASP A 1 89 ? -7.388 1.285 19.513 1.00 92.44 89 ASP A O 1
ATOM 710 N N . LEU A 1 90 ? -7.736 -0.264 21.101 1.00 93.56 90 LEU A N 1
ATOM 711 C CA . LEU A 1 90 ? -7.292 -1.390 20.280 1.00 93.56 90 LEU A CA 1
ATOM 712 C C . LEU A 1 90 ? -8.168 -1.585 19.042 1.00 93.56 90 LEU A C 1
ATOM 714 O O . LEU A 1 90 ? -7.673 -2.038 18.019 1.00 93.56 90 LEU A O 1
ATOM 718 N N . PHE A 1 91 ? -9.456 -1.246 19.121 1.00 94.75 91 PHE A N 1
ATOM 719 C CA . PHE A 1 91 ? -10.349 -1.406 17.983 1.00 94.75 91 PHE A CA 1
ATOM 720 C C . PHE A 1 91 ? -9.984 -0.411 16.880 1.00 94.75 91 PHE A C 1
ATOM 722 O O . PHE A 1 91 ? -9.767 -0.823 15.746 1.00 94.75 91 PHE A O 1
ATOM 729 N N . ALA A 1 92 ? -9.831 0.871 17.223 1.00 95.62 92 ALA A N 1
ATOM 730 C CA . ALA A 1 92 ? -9.390 1.889 16.270 1.00 95.62 92 ALA A CA 1
ATOM 731 C C . ALA A 1 92 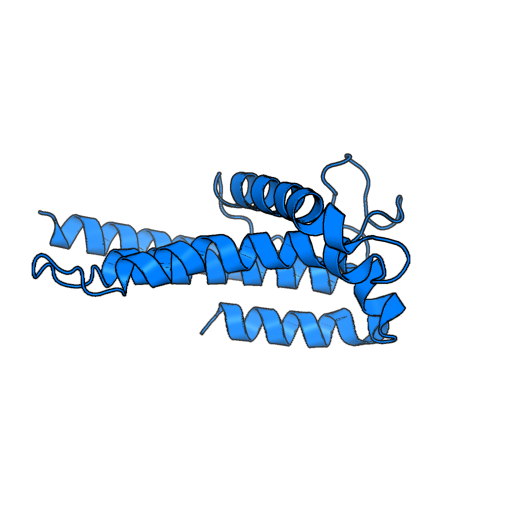? -8.007 1.562 15.681 1.00 95.62 92 ALA A C 1
ATOM 733 O O . ALA A 1 92 ? -7.812 1.677 14.473 1.00 95.62 92 ALA A O 1
ATOM 734 N N . ALA A 1 93 ? -7.078 1.062 16.505 1.00 96.62 93 ALA A N 1
ATOM 735 C CA . ALA A 1 93 ? -5.783 0.591 16.025 1.00 96.62 93 ALA A CA 1
ATOM 736 C C . ALA A 1 93 ? -5.933 -0.524 14.972 1.00 96.62 93 ALA A C 1
ATOM 738 O O . ALA A 1 93 ? -5.347 -0.429 13.899 1.00 96.62 93 ALA A O 1
ATOM 739 N N . MET A 1 94 ? -6.754 -1.549 15.224 1.00 97.12 94 MET A N 1
ATOM 740 C CA . MET A 1 94 ? -6.967 -2.631 14.252 1.00 97.12 94 MET A CA 1
ATOM 741 C C . MET A 1 94 ? -7.620 -2.146 12.951 1.00 97.12 94 MET A C 1
ATOM 743 O O . MET A 1 94 ? -7.286 -2.664 11.892 1.00 97.12 94 MET A O 1
ATOM 747 N N . VAL A 1 95 ? -8.493 -1.133 12.996 1.00 97.81 95 VAL A N 1
ATOM 748 C CA . VAL A 1 95 ? -9.044 -0.510 11.776 1.00 97.81 95 VAL A CA 1
ATOM 749 C C . VAL A 1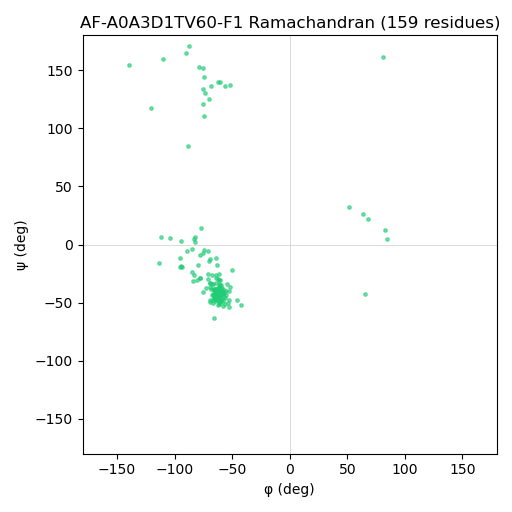 95 ? -7.938 0.159 10.954 1.00 97.81 95 VAL A C 1
ATOM 751 O O . VAL A 1 95 ? -7.892 -0.007 9.739 1.00 97.81 95 VAL A O 1
ATOM 754 N N . CYS A 1 96 ? -7.009 0.868 11.601 1.00 98.19 96 CYS A N 1
ATOM 755 C CA . CYS A 1 96 ? -5.847 1.441 10.920 1.00 98.19 96 CYS A CA 1
ATOM 756 C C . CYS A 1 96 ? -4.915 0.359 10.352 1.00 98.19 96 CYS A C 1
ATOM 758 O O . CYS A 1 96 ? -4.395 0.513 9.251 1.00 98.19 96 CYS A O 1
ATOM 760 N N . LEU A 1 97 ? -4.718 -0.748 11.072 1.00 97.88 97 LEU A N 1
ATOM 761 C CA . LEU A 1 97 ? -3.915 -1.866 10.574 1.00 97.88 97 LEU A CA 1
ATOM 762 C C . LEU A 1 97 ? -4.569 -2.523 9.349 1.00 97.88 97 LEU A C 1
ATOM 764 O O . LEU A 1 97 ? -3.894 -2.749 8.351 1.00 97.88 97 LEU A O 1
ATOM 768 N N . TRP A 1 98 ? -5.887 -2.739 9.393 1.00 98.00 98 TRP A N 1
ATOM 769 C CA . TRP A 1 98 ? -6.677 -3.205 8.251 1.00 98.00 98 TRP A CA 1
ATOM 770 C C . TRP A 1 98 ? -6.523 -2.277 7.042 1.00 98.00 98 TRP A C 1
ATOM 772 O O . TRP A 1 98 ? -6.266 -2.749 5.938 1.00 98.00 98 TRP A O 1
ATOM 782 N N . TRP A 1 99 ? -6.605 -0.959 7.251 1.00 98.38 99 TRP A N 1
ATOM 783 C CA . TRP A 1 99 ? -6.426 0.026 6.183 1.00 98.38 99 TRP A CA 1
ATOM 784 C C . TRP A 1 99 ? -5.018 -0.057 5.571 1.00 98.38 99 TRP A C 1
ATOM 786 O O . TRP A 1 99 ? -4.876 -0.101 4.353 1.00 98.38 99 TRP A O 1
ATOM 796 N N . SER A 1 100 ? -3.974 -0.183 6.396 1.00 98.50 100 SER A N 1
ATOM 797 C CA . SER A 1 100 ? -2.607 -0.404 5.902 1.00 98.50 100 SER A CA 1
ATOM 798 C C . SER A 1 100 ? -2.482 -1.698 5.081 1.00 98.50 100 SER A C 1
ATOM 800 O O . SER A 1 100 ? -1.810 -1.704 4.053 1.00 98.50 100 SER A O 1
ATOM 802 N N . GLY A 1 101 ? -3.181 -2.768 5.479 1.00 98.12 101 GLY A N 1
ATOM 803 C CA . GLY A 1 101 ? -3.262 -4.022 4.725 1.00 98.12 101 GLY A CA 1
ATOM 804 C C . GLY A 1 101 ? -3.932 -3.861 3.356 1.00 98.12 101 GLY A C 1
ATOM 805 O O . GLY A 1 101 ? -3.383 -4.322 2.357 1.00 98.12 101 GLY A O 1
ATOM 806 N N . ILE A 1 102 ? -5.062 -3.146 3.273 1.00 98.19 102 ILE A N 1
ATOM 807 C CA . ILE A 1 102 ? -5.702 -2.797 1.988 1.00 98.19 102 ILE A CA 1
ATOM 808 C C . ILE A 1 102 ? -4.748 -1.994 1.096 1.00 98.19 102 ILE A C 1
ATOM 810 O O . ILE A 1 102 ? -4.606 -2.296 -0.089 1.00 98.19 102 ILE A O 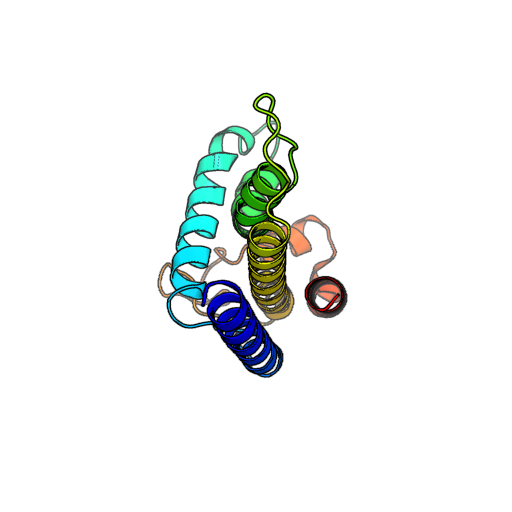1
ATOM 814 N N . ASN A 1 103 ? -4.028 -1.031 1.671 1.00 98.44 103 ASN A N 1
ATOM 815 C CA . ASN A 1 103 ? -3.031 -0.259 0.938 1.00 98.44 103 ASN A CA 1
ATOM 816 C C . ASN A 1 103 ? -1.878 -1.119 0.421 1.00 98.44 103 ASN A C 1
ATOM 818 O O . ASN A 1 103 ? -1.485 -0.994 -0.736 1.00 98.44 103 ASN A O 1
ATOM 822 N N . LEU A 1 104 ? -1.367 -2.042 1.236 1.00 98.62 104 LEU A N 1
ATOM 823 C CA . LEU A 1 104 ? -0.312 -2.953 0.806 1.00 98.62 104 LEU A CA 1
ATOM 824 C C . LEU A 1 104 ? -0.797 -3.930 -0.277 1.00 98.62 104 LEU A C 1
ATOM 826 O O . LEU A 1 104 ? -0.027 -4.268 -1.171 1.00 98.62 104 LEU A O 1
ATOM 830 N N . LEU A 1 105 ? -2.064 -4.356 -0.234 1.00 98.56 105 LEU A N 1
ATOM 831 C CA . LEU A 1 105 ? -2.689 -5.143 -1.299 1.00 98.56 105 LEU A CA 1
ATOM 832 C C . LEU A 1 105 ? -2.742 -4.361 -2.622 1.00 98.56 105 LEU A C 1
ATOM 834 O O . LEU A 1 105 ? -2.342 -4.901 -3.651 1.00 98.56 105 LEU A O 1
ATOM 838 N N . SER A 1 106 ? -3.195 -3.106 -2.593 1.00 98.06 106 SER A N 1
ATOM 839 C CA . SER A 1 106 ? -3.227 -2.226 -3.771 1.00 98.06 106 SER A CA 1
ATOM 840 C C . SER A 1 106 ? -1.819 -2.006 -4.344 1.00 98.06 106 SER A C 1
ATOM 842 O O . SER A 1 106 ? -1.587 -2.235 -5.531 1.00 98.06 106 SER A O 1
ATOM 844 N N . VAL A 1 107 ? -0.837 -1.705 -3.487 1.00 98.50 107 VAL A N 1
ATOM 845 C CA . VAL A 1 107 ? 0.580 -1.585 -3.874 1.00 98.50 107 VAL A CA 1
ATOM 846 C C . VAL A 1 107 ? 1.133 -2.897 -4.440 1.00 98.50 107 VAL A C 1
ATOM 848 O O . VAL A 1 107 ? 1.914 -2.868 -5.385 1.00 98.50 107 VAL A O 1
ATOM 851 N N . ALA A 1 108 ? 0.727 -4.057 -3.917 1.00 98.62 108 ALA A N 1
ATOM 852 C CA . ALA A 1 108 ? 1.132 -5.352 -4.460 1.00 98.62 108 ALA A CA 1
ATOM 853 C C . ALA A 1 108 ? 0.609 -5.565 -5.888 1.00 98.62 108 ALA A C 1
ATOM 855 O O . ALA A 1 108 ? 1.339 -6.080 -6.731 1.00 98.62 108 ALA A O 1
ATOM 856 N N . ILE A 1 109 ? -0.636 -5.171 -6.166 1.00 98.12 109 ILE A N 1
ATOM 857 C CA . ILE A 1 109 ? -1.236 -5.252 -7.505 1.00 98.12 109 ILE A CA 1
ATOM 858 C C . ILE A 1 109 ? -0.506 -4.305 -8.464 1.00 98.12 109 ILE A C 1
ATOM 860 O O . ILE A 1 109 ? -0.083 -4.736 -9.533 1.00 98.12 109 ILE A O 1
ATOM 864 N N . TYR A 1 110 ? -0.244 -3.068 -8.038 1.00 98.06 110 TYR A N 1
ATOM 865 C CA . TYR A 1 110 ? 0.545 -2.107 -8.811 1.00 98.06 110 TYR A CA 1
ATOM 866 C C . TYR A 1 110 ? 1.981 -2.600 -9.062 1.00 98.06 110 TYR A C 1
ATOM 868 O O . TYR A 1 110 ? 2.505 -2.500 -10.165 1.00 98.06 110 TYR A O 1
ATOM 876 N N . CYS A 1 111 ? 2.613 -3.236 -8.071 1.00 98.56 111 CYS A N 1
ATOM 877 C CA . CYS A 1 111 ? 3.916 -3.878 -8.232 1.00 98.56 111 CYS A CA 1
ATOM 878 C C . CYS A 1 111 ? 3.865 -5.030 -9.247 1.00 98.56 111 CYS A C 1
ATOM 880 O O . CYS A 1 111 ? 4.758 -5.134 -10.087 1.00 98.56 111 CYS A O 1
ATOM 882 N N . ALA A 1 112 ? 2.825 -5.868 -9.216 1.00 98.38 112 ALA A N 1
ATOM 883 C CA . ALA A 1 112 ? 2.652 -6.966 -10.167 1.00 98.38 112 ALA A CA 1
ATOM 884 C C . ALA A 1 112 ? 2.471 -6.477 -11.613 1.00 98.38 112 ALA A C 1
ATOM 886 O O . ALA A 1 112 ? 2.864 -7.185 -12.539 1.00 98.38 112 ALA A O 1
ATOM 887 N N . ASP A 1 113 ? 1.918 -5.277 -11.797 1.00 98.00 113 ASP A N 1
ATOM 888 C CA . ASP A 1 113 ? 1.740 -4.654 -13.109 1.00 98.00 113 ASP A CA 1
ATOM 889 C C . ASP A 1 113 ? 3.046 -4.095 -13.694 1.00 98.00 113 ASP A C 1
ATOM 891 O O . ASP A 1 113 ? 3.085 -3.775 -14.869 1.00 98.00 113 ASP A O 1
ATOM 895 N N . SER A 1 114 ? 4.162 -4.063 -12.957 1.00 97.75 114 SER A N 1
ATOM 896 C CA . SER A 1 114 ? 5.406 -3.404 -13.399 1.00 97.75 114 SER A CA 1
ATOM 897 C C . SER A 1 114 ? 5.824 -3.698 -14.845 1.00 97.75 114 SER A C 1
ATOM 899 O O . SER A 1 114 ? 6.167 -2.776 -15.577 1.00 97.75 114 SER A O 1
ATOM 901 N N . ARG A 1 115 ? 5.835 -4.963 -15.287 1.00 96.81 115 ARG A N 1
ATOM 902 C CA . ARG A 1 115 ? 6.152 -5.307 -16.690 1.00 96.81 115 ARG A CA 1
ATOM 903 C C . ARG A 1 115 ? 4.947 -5.204 -17.625 1.00 96.81 115 ARG A C 1
ATOM 905 O O . ARG A 1 115 ? 5.123 -4.95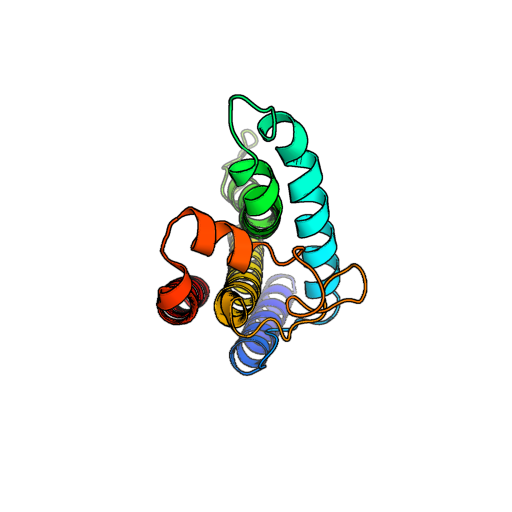4 -18.818 1.00 96.81 115 ARG A O 1
ATOM 912 N N . ALA A 1 116 ? 3.755 -5.475 -17.104 1.00 95.94 116 ALA A N 1
ATOM 913 C CA . ALA A 1 116 ? 2.529 -5.533 -17.884 1.00 95.94 116 ALA A CA 1
ATOM 914 C C . ALA A 1 116 ? 1.985 -4.138 -18.213 1.00 95.94 116 ALA A C 1
ATOM 916 O O . ALA A 1 116 ? 1.395 -4.000 -19.272 1.00 95.94 116 ALA A O 1
ATOM 917 N N . GLY A 1 117 ? 2.233 -3.136 -17.369 1.00 95.31 117 GLY A N 1
ATOM 918 C CA . GLY A 1 117 ? 1.952 -1.720 -17.571 1.00 95.31 117 GLY A CA 1
ATOM 919 C C . GLY A 1 117 ? 0.521 -1.419 -17.997 1.00 95.31 117 GLY A C 1
ATOM 920 O O . GLY A 1 117 ? 0.334 -0.500 -18.787 1.00 95.31 117 GLY A O 1
ATOM 921 N N . GLN A 1 118 ? -0.461 -2.205 -17.552 1.00 96.00 118 GLN A N 1
ATOM 922 C CA . GLN A 1 118 ? -1.847 -2.133 -18.022 1.00 96.00 118 GLN A CA 1
ATOM 923 C C . GLN A 1 118 ? -2.729 -1.258 -17.137 1.00 96.00 118 GLN A C 1
ATOM 925 O O . GLN A 1 118 ? -3.813 -0.859 -17.568 1.00 96.00 118 GLN A O 1
ATOM 930 N N . LEU A 1 119 ? -2.309 -0.986 -15.899 1.00 94.75 119 LEU A N 1
ATOM 931 C CA . LEU A 1 119 ? -3.083 -0.154 -14.992 1.00 94.75 119 LEU A CA 1
ATOM 932 C C . LEU A 1 119 ? -3.095 1.295 -15.480 1.00 94.75 119 LEU A C 1
ATOM 934 O O . LEU A 1 119 ? -2.072 1.849 -15.883 1.00 94.75 119 LEU A O 1
ATOM 938 N N . MET A 1 120 ? -4.280 1.901 -15.417 1.00 94.50 120 MET A N 1
ATOM 939 C CA . MET A 1 120 ? -4.464 3.326 -15.661 1.00 94.50 120 MET A CA 1
ATOM 940 C C . MET A 1 120 ? -3.853 4.117 -14.502 1.00 94.50 120 MET A C 1
ATOM 942 O O . MET A 1 120 ? -4.207 3.889 -13.344 1.00 94.50 120 MET A O 1
ATOM 946 N N . LEU A 1 121 ? -2.954 5.042 -14.818 1.00 93.50 121 LEU A N 1
ATOM 947 C CA . LEU A 1 121 ? -2.319 5.944 -13.864 1.00 93.50 121 LEU A CA 1
ATOM 948 C C . LEU A 1 121 ? -3.169 7.212 -13.674 1.00 93.50 121 LEU A C 1
ATOM 950 O O . LEU A 1 121 ? -4.143 7.452 -14.395 1.00 93.50 121 LEU A O 1
ATOM 954 N N . LEU A 1 122 ? -2.806 8.048 -12.694 1.00 90.88 122 LEU A N 1
ATOM 955 C CA . LEU A 1 122 ? -3.554 9.271 -12.373 1.00 90.88 122 LEU A CA 1
ATOM 956 C C . LEU A 1 122 ? -3.611 10.265 -13.547 1.00 90.88 122 LEU A C 1
ATOM 958 O O . LEU A 1 122 ? -4.581 11.010 -13.689 1.00 90.88 122 LEU A O 1
ATOM 962 N N . ASP A 1 123 ? -2.579 10.284 -14.387 1.00 89.06 123 ASP A N 1
ATOM 963 C CA . ASP A 1 123 ? -2.483 11.162 -15.555 1.00 89.06 123 ASP A CA 1
ATOM 964 C C . ASP A 1 123 ? -3.387 10.732 -16.728 1.00 89.06 123 ASP A C 1
ATOM 966 O O . ASP A 1 123 ? -3.508 11.467 -17.711 1.00 89.06 123 ASP A O 1
ATOM 970 N N . GLY A 1 124 ? -4.065 9.584 -16.609 1.00 91.94 124 GLY A N 1
ATOM 971 C CA . GLY A 1 124 ? -4.937 9.030 -17.640 1.00 91.94 124 GLY A CA 1
ATOM 972 C C . GLY A 1 124 ? -4.201 8.236 -18.720 1.00 91.94 124 GLY A C 1
ATOM 973 O O . GLY A 1 124 ? -4.806 7.940 -19.751 1.00 91.94 124 GLY A O 1
ATOM 974 N N . LEU A 1 125 ? -2.927 7.902 -18.498 1.00 93.88 125 LEU A N 1
ATOM 975 C CA . LEU A 1 125 ? -2.131 7.004 -19.332 1.00 93.88 125 LEU A CA 1
ATOM 976 C C . LEU A 1 125 ? -1.856 5.692 -18.593 1.00 93.88 125 LEU A C 1
ATOM 978 O O . LEU A 1 125 ? -1.924 5.618 -17.369 1.00 93.88 125 LEU A O 1
ATOM 982 N N . THR A 1 126 ? -1.518 4.642 -19.331 1.00 94.31 126 THR A N 1
ATOM 983 C CA . THR A 1 126 ? -1.022 3.389 -18.749 1.00 94.31 126 THR A CA 1
ATOM 984 C C . THR A 1 126 ? 0.502 3.384 -18.616 1.00 94.31 126 THR A C 1
ATOM 986 O O . THR A 1 126 ? 1.205 4.159 -19.267 1.00 94.31 126 THR A O 1
ATOM 989 N N . GLY A 1 127 ? 1.044 2.453 -17.825 1.00 88.12 127 GLY A N 1
ATOM 990 C CA . GLY A 1 127 ? 2.496 2.248 -17.720 1.00 88.12 127 GLY A CA 1
ATOM 991 C C . GLY A 1 127 ? 3.179 1.772 -19.012 1.00 88.12 127 GLY A C 1
ATOM 992 O O . GLY A 1 127 ? 4.404 1.759 -19.086 1.00 88.12 127 GLY A O 1
ATOM 993 N N . HIS A 1 128 ? 2.418 1.362 -20.032 1.00 88.44 128 HIS A N 1
ATOM 994 C CA . HIS A 1 128 ? 2.927 1.134 -21.393 1.00 88.44 128 HIS A CA 1
ATOM 995 C C . HIS A 1 128 ? 3.012 2.408 -22.230 1.00 88.44 128 HIS A C 1
ATOM 997 O O . HIS A 1 128 ? 3.805 2.470 -23.169 1.00 88.44 128 HIS A O 1
ATOM 1003 N N . GLU A 1 129 ? 2.189 3.402 -21.915 1.00 89.00 129 GLU A N 1
ATOM 1004 C CA . GLU A 1 129 ? 2.095 4.665 -22.648 1.00 89.00 129 GLU A CA 1
ATOM 1005 C C . GLU A 1 129 ? 2.985 5.757 -22.045 1.00 89.00 129 GLU A C 1
ATOM 1007 O O . GLU A 1 129 ? 3.306 6.729 -22.733 1.00 89.00 129 GLU A O 1
ATOM 1012 N N . SER A 1 130 ? 3.407 5.603 -20.786 1.00 89.69 130 SER A N 1
ATOM 1013 C CA . SER A 1 130 ? 4.273 6.554 -20.094 1.00 89.69 130 SER A CA 1
ATOM 1014 C C . SER A 1 130 ? 5.347 5.875 -19.241 1.00 89.69 130 SER A C 1
ATOM 1016 O O . SER A 1 130 ? 5.170 4.779 -18.712 1.00 89.69 130 SER A O 1
ATOM 1018 N N . ASP A 1 131 ? 6.450 6.592 -19.014 1.00 85.00 131 ASP A N 1
ATOM 1019 C CA . ASP A 1 131 ? 7.478 6.211 -18.035 1.00 85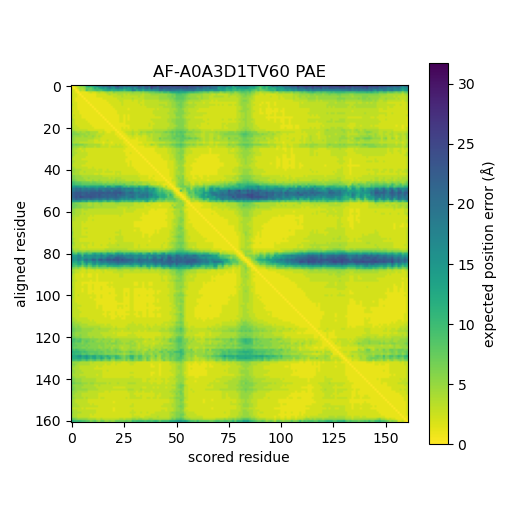.00 131 ASP A CA 1
ATOM 1020 C C . ASP A 1 131 ? 7.040 6.516 -16.582 1.00 85.00 131 ASP A C 1
ATOM 1022 O O . ASP A 1 131 ? 7.869 6.535 -15.670 1.00 85.00 131 ASP A O 1
ATOM 1026 N N . GLY A 1 132 ? 5.751 6.795 -16.349 1.00 88.19 132 GLY A N 1
ATOM 1027 C CA . GLY A 1 132 ? 5.196 7.197 -15.054 1.00 88.19 132 GLY A CA 1
ATOM 1028 C C . GLY A 1 132 ? 4.995 6.050 -14.063 1.00 88.19 132 GLY A C 1
ATOM 1029 O O . GLY A 1 132 ? 4.719 6.297 -12.897 1.00 88.19 132 GLY A O 1
ATOM 1030 N N . HIS A 1 133 ? 5.156 4.792 -14.483 1.00 96.31 133 HIS A N 1
ATOM 1031 C CA . HIS A 1 133 ? 4.893 3.644 -13.617 1.00 96.31 133 HIS A CA 1
ATOM 1032 C C . HIS A 1 133 ? 6.005 3.457 -12.565 1.00 96.31 133 HIS A C 1
ATOM 1034 O O . HIS A 1 133 ? 7.125 3.026 -12.864 1.00 96.31 133 HIS A O 1
ATOM 1040 N N . ASP A 1 134 ? 5.691 3.705 -11.294 1.00 96.75 134 ASP A N 1
ATOM 1041 C CA . ASP A 1 134 ? 6.670 3.745 -10.199 1.00 96.75 134 ASP A CA 1
ATOM 1042 C C . ASP A 1 134 ? 7.392 2.419 -9.996 1.00 96.75 134 ASP A C 1
ATOM 1044 O O . ASP A 1 134 ? 8.622 2.364 -9.953 1.00 96.75 134 ASP A O 1
ATOM 1048 N N . TRP A 1 135 ? 6.638 1.323 -9.885 1.00 97.75 135 TRP A N 1
ATOM 1049 C CA . TRP A 1 135 ? 7.226 0.012 -9.616 1.00 97.75 135 TRP A CA 1
ATOM 1050 C C . TRP A 1 135 ? 8.039 -0.536 -10.787 1.00 97.75 135 TRP A C 1
ATOM 1052 O O . TRP A 1 135 ? 9.091 -1.130 -10.545 1.00 97.75 135 TRP A O 1
ATOM 1062 N N . ASN A 1 136 ? 7.652 -0.250 -12.035 1.00 97.56 136 ASN A N 1
ATOM 1063 C CA . ASN A 1 136 ? 8.511 -0.509 -13.188 1.00 97.56 136 ASN A CA 1
ATOM 1064 C C . ASN A 1 136 ? 9.861 0.206 -13.026 1.00 97.56 136 ASN A C 1
ATOM 1066 O O . ASN A 1 136 ? 10.915 -0.433 -13.090 1.00 97.56 136 ASN A O 1
ATOM 1070 N N . ASN A 1 137 ? 9.833 1.510 -12.737 1.00 96.06 137 ASN A N 1
ATOM 1071 C CA . ASN A 1 137 ? 11.035 2.315 -12.551 1.00 96.06 137 ASN A CA 1
ATOM 1072 C C . ASN A 1 137 ? 11.912 1.800 -11.402 1.00 96.06 137 ASN A C 1
ATOM 1074 O O . ASN A 1 137 ? 13.124 1.638 -11.566 1.00 96.06 137 ASN A O 1
ATOM 1078 N N . LEU A 1 138 ? 11.321 1.533 -10.235 1.00 96.75 138 LEU A N 1
ATOM 1079 C CA . LEU A 1 138 ? 12.035 1.048 -9.053 1.00 96.75 138 LEU A CA 1
ATOM 1080 C C . LEU A 1 138 ? 12.681 -0.313 -9.310 1.00 96.75 138 LEU A C 1
ATOM 1082 O O . LEU A 1 138 ? 13.886 -0.476 -9.104 1.00 96.75 138 LEU A O 1
ATOM 1086 N N . LEU A 1 139 ? 11.911 -1.283 -9.806 1.00 97.69 139 LEU A N 1
ATOM 1087 C CA . LEU A 1 139 ? 12.420 -2.629 -10.044 1.00 97.69 139 LEU A CA 1
ATOM 1088 C C . LEU A 1 139 ? 13.449 -2.663 -11.176 1.00 97.69 139 LEU A C 1
ATOM 1090 O O . LEU A 1 139 ? 14.411 -3.426 -11.088 1.00 97.69 139 LEU A O 1
ATOM 1094 N N . THR A 1 140 ? 13.304 -1.826 -12.206 1.00 96.12 140 THR A N 1
ATOM 1095 C CA . THR A 1 140 ? 14.315 -1.676 -13.263 1.00 96.12 140 THR A CA 1
ATOM 1096 C C . THR A 1 140 ? 15.630 -1.162 -12.691 1.00 96.12 140 THR A C 1
ATOM 1098 O O . THR A 1 140 ? 16.678 -1.768 -12.916 1.00 96.12 140 THR A O 1
ATOM 1101 N N . ARG A 1 141 ? 15.587 -0.104 -11.872 1.00 94.44 141 ARG A N 1
ATOM 1102 C CA . ARG A 1 141 ? 16.779 0.459 -11.212 1.00 94.44 141 ARG A CA 1
ATOM 1103 C C . ARG A 1 141 ? 17.470 -0.538 -10.290 1.00 94.44 141 ARG A C 1
ATOM 1105 O O . ARG A 1 141 ? 18.692 -0.520 -10.185 1.00 94.44 141 ARG A O 1
ATOM 1112 N N . TRP A 1 142 ? 16.705 -1.400 -9.627 1.00 96.06 142 TRP A N 1
ATOM 1113 C CA . TRP A 1 142 ? 17.246 -2.430 -8.739 1.00 96.06 142 TRP A CA 1
ATOM 1114 C C . TRP A 1 142 ? 17.671 -3.714 -9.464 1.00 96.06 142 TRP A C 1
ATOM 1116 O O . TRP A 1 142 ? 18.197 -4.617 -8.820 1.00 96.06 142 TRP A O 1
ATOM 1126 N N . GLY A 1 143 ? 17.455 -3.827 -10.780 1.00 97.50 143 GLY A N 1
ATOM 1127 C CA . GLY A 1 143 ? 17.724 -5.061 -11.527 1.00 97.50 143 GLY A CA 1
ATOM 1128 C C . GLY A 1 143 ? 16.785 -6.217 -11.154 1.00 97.50 143 GLY A C 1
ATOM 1129 O O . GLY A 1 143 ? 17.115 -7.383 -11.360 1.00 97.50 143 GLY A O 1
ATOM 1130 N N . LEU A 1 144 ? 15.614 -5.904 -10.594 1.00 98.06 144 LEU A N 1
ATOM 1131 C CA . LEU A 1 144 ? 14.638 -6.856 -10.060 1.00 98.06 144 LEU A CA 1
ATOM 1132 C C . LEU A 1 144 ? 13.344 -6.931 -10.876 1.00 98.06 144 LEU A C 1
ATOM 1134 O O . LEU A 1 144 ? 12.437 -7.650 -10.472 1.00 98.06 144 LEU A O 1
ATOM 1138 N N . LEU A 1 145 ? 13.250 -6.257 -12.028 1.00 97.94 145 LEU A N 1
ATOM 1139 C CA . LEU A 1 145 ? 12.020 -6.191 -12.835 1.00 97.94 145 LEU A CA 1
ATOM 1140 C C . LEU A 1 145 ? 11.409 -7.568 -13.149 1.00 97.94 145 LEU A C 1
ATOM 1142 O O . LEU A 1 145 ? 10.197 -7.731 -13.114 1.00 97.94 145 LEU A O 1
ATOM 1146 N N . GLN A 1 146 ? 12.237 -8.591 -13.380 1.00 97.94 146 GLN A N 1
ATOM 1147 C CA . GLN A 1 146 ? 11.766 -9.958 -13.651 1.00 97.94 146 GLN A CA 1
ATOM 1148 C C . GLN A 1 146 ? 11.117 -10.659 -12.442 1.00 97.94 146 GLN A C 1
ATOM 1150 O O . GLN A 1 146 ? 10.510 -11.718 -12.600 1.00 97.94 146 GLN A O 1
ATOM 1155 N N . HIS A 1 147 ? 11.260 -10.091 -11.243 1.00 98.12 147 HIS A N 1
ATOM 1156 C CA . HIS A 1 147 ? 10.751 -10.624 -9.980 1.00 98.12 147 HIS A CA 1
ATOM 1157 C C . HIS A 1 147 ? 9.505 -9.882 -9.475 1.00 98.12 147 HIS A C 1
ATOM 1159 O O . HIS A 1 147 ? 9.042 -10.196 -8.379 1.00 98.12 147 HIS A O 1
ATOM 1165 N N . ASP A 1 148 ? 8.954 -8.940 -10.246 1.00 98.19 148 ASP A N 1
ATOM 1166 C CA . ASP A 1 148 ? 7.738 -8.169 -9.934 1.00 98.19 148 ASP A CA 1
ATOM 1167 C C . ASP A 1 148 ? 6.604 -9.026 -9.336 1.00 98.19 148 ASP A C 1
ATOM 1169 O O . ASP A 1 148 ? 6.150 -8.766 -8.225 1.00 98.19 148 ASP A O 1
ATOM 1173 N N . ILE A 1 149 ? 6.233 -10.135 -9.981 1.00 98.38 149 ILE A N 1
ATOM 1174 C CA . ILE A 1 149 ? 5.183 -11.051 -9.515 1.00 98.38 149 ILE A CA 1
ATOM 1175 C C . ILE A 1 149 ? 5.565 -11.728 -8.193 1.00 98.38 149 ILE A C 1
ATOM 1177 O O . ILE A 1 149 ? 4.715 -11.948 -7.330 1.00 98.38 149 ILE A O 1
ATOM 1181 N N . GLY A 1 150 ? 6.837 -12.093 -8.019 1.00 98.31 150 GLY A N 1
ATOM 1182 C CA . GLY A 1 150 ? 7.323 -12.720 -6.788 1.00 98.31 150 GLY A CA 1
ATOM 1183 C C . GLY A 1 150 ? 7.289 -11.755 -5.603 1.00 98.31 150 GLY A C 1
ATOM 1184 O O . GLY A 1 150 ? 6.819 -12.115 -4.524 1.00 98.31 150 GLY A O 1
ATOM 1185 N N . ILE A 1 151 ? 7.726 -10.517 -5.830 1.00 98.44 151 ILE A N 1
ATOM 1186 C CA . ILE A 1 151 ? 7.716 -9.434 -4.843 1.00 98.44 151 ILE A CA 1
ATOM 1187 C C . ILE A 1 151 ? 6.273 -9.070 -4.477 1.00 98.44 151 ILE A C 1
ATOM 1189 O O . ILE A 1 151 ? 5.926 -9.061 -3.295 1.00 98.44 151 ILE A O 1
ATOM 1193 N N . ALA A 1 152 ? 5.410 -8.880 -5.478 1.00 98.31 152 ALA A N 1
ATOM 1194 C CA . ALA A 1 152 ? 3.989 -8.614 -5.293 1.00 98.31 152 ALA A CA 1
ATOM 1195 C C . ALA A 1 152 ? 3.285 -9.716 -4.490 1.00 98.31 152 ALA A C 1
ATOM 1197 O O . ALA A 1 152 ? 2.504 -9.430 -3.585 1.00 98.31 152 ALA A O 1
ATOM 1198 N N . ARG A 1 153 ? 3.590 -10.995 -4.748 1.00 98.00 153 ARG A N 1
ATOM 1199 C CA . ARG A 1 153 ? 3.066 -12.111 -3.939 1.00 98.00 153 ARG A CA 1
ATOM 1200 C C . ARG A 1 153 ? 3.501 -12.020 -2.479 1.00 98.00 153 ARG A C 1
ATOM 1202 O O . ARG A 1 153 ? 2.685 -12.283 -1.600 1.00 98.00 153 ARG A O 1
ATOM 1209 N N . GLY A 1 154 ? 4.751 -11.634 -2.222 1.00 98.19 154 GLY A N 1
ATOM 1210 C CA . GLY A 1 154 ? 5.250 -11.384 -0.870 1.00 98.19 154 GLY A CA 1
ATOM 1211 C C . GLY A 1 154 ? 4.480 -10.261 -0.173 1.00 98.19 154 GLY A C 1
ATOM 1212 O O . GLY A 1 154 ? 3.992 -10.454 0.938 1.00 98.19 154 GLY A O 1
ATOM 1213 N N . MET A 1 155 ? 4.292 -9.126 -0.850 1.00 98.25 155 MET A N 1
ATOM 1214 C CA . MET A 1 155 ? 3.501 -8.000 -0.334 1.00 98.25 155 MET A CA 1
ATOM 1215 C C . MET A 1 155 ? 2.055 -8.402 -0.049 1.00 98.25 155 MET A C 1
ATOM 1217 O O . MET A 1 155 ? 1.547 -8.138 1.036 1.00 98.25 155 MET A O 1
ATOM 1221 N N . ARG A 1 156 ? 1.413 -9.113 -0.982 1.00 97.38 156 ARG A N 1
ATOM 1222 C CA . ARG A 1 156 ? 0.041 -9.610 -0.827 1.00 97.38 156 ARG A CA 1
ATOM 1223 C C . ARG A 1 156 ? -0.095 -10.587 0.341 1.00 97.38 156 ARG A C 1
ATOM 1225 O O . ARG A 1 156 ? -1.109 -10.561 1.029 1.00 97.38 156 ARG A O 1
ATOM 1232 N N . ALA A 1 157 ? 0.904 -11.438 0.574 1.00 97.00 157 ALA A N 1
ATOM 1233 C CA . ALA A 1 157 ? 0.916 -12.338 1.723 1.00 97.00 157 ALA A CA 1
ATOM 1234 C C . ALA A 1 157 ? 1.018 -11.561 3.043 1.00 97.00 157 ALA A C 1
ATOM 1236 O O . ALA A 1 157 ? 0.288 -11.871 3.976 1.00 97.00 157 ALA A O 1
ATOM 1237 N N . VAL A 1 158 ? 1.865 -10.527 3.105 1.00 97.12 158 VAL A N 1
ATOM 1238 C CA . VAL A 1 158 ? 1.966 -9.646 4.281 1.00 97.12 158 VAL A CA 1
ATOM 1239 C C . VAL A 1 158 ? 0.672 -8.866 4.502 1.00 97.12 158 VAL A C 1
ATOM 1241 O O . VAL A 1 158 ? 0.232 -8.755 5.635 1.00 97.12 158 VAL A O 1
ATOM 1244 N N . ALA A 1 159 ? 0.030 -8.381 3.439 1.00 95.88 159 ALA A N 1
ATOM 1245 C CA . ALA A 1 159 ? -1.242 -7.665 3.521 1.00 95.88 159 ALA A CA 1
ATOM 1246 C C . ALA A 1 159 ? -2.383 -8.513 4.114 1.00 95.88 159 ALA A C 1
ATOM 1248 O O . ALA A 1 159 ? -3.356 -7.963 4.623 1.00 95.88 159 ALA A O 1
ATOM 1249 N N . PHE A 1 160 ? -2.294 -9.841 3.992 1.00 90.38 160 PHE A N 1
ATOM 1250 C CA . PHE A 1 160 ? -3.321 -10.775 4.454 1.00 90.38 160 PHE A CA 1
ATOM 1251 C C . PHE A 1 160 ? -3.196 -11.145 5.942 1.00 90.38 160 PHE A C 1
ATOM 1253 O O . PHE A 1 160 ? -4.181 -11.590 6.533 1.00 90.38 160 PHE A O 1
ATOM 1260 N N . VAL A 1 161 ? -1.997 -11.019 6.521 1.00 76.75 161 VAL A N 1
ATOM 1261 C CA . VAL A 1 161 ? -1.682 -11.395 7.915 1.00 76.75 161 VAL A CA 1
ATOM 1262 C C . VAL A 1 161 ? -2.035 -10.262 8.870 1.00 76.75 161 VAL A C 1
ATOM 1264 O O . VAL A 1 161 ? -2.657 -10.571 9.912 1.00 76.75 161 VAL A O 1
#

Secondary structure (DSSP, 8-state):
-HHHHHHHHHHHHHHHHHHHTTSSS---TTHHHHHHHHHHHHHHHTGGGGSTTT-THHHHHHHHHHHHHHHHHHHHHHHSPPTTSPPP-HHHHHHHHHHHHHHHHHHHHHHHTTTT--SBPTTS-BTTT-TT-HHHHHHHHTT-GGGHHHHHHHHHHHHH-

Solvent-accessible surface area (backbone atoms only — not comparable to full-atom values): 8334 Å² total; per-residue (Å²): 109,72,67,58,54,52,51,52,48,51,53,52,52,52,50,52,48,56,49,18,78,70,43,88,71,34,68,43,88,73,54,48,61,52,41,47,54,40,17,59,49,14,29,62,73,23,42,82,46,35,43,86,89,71,33,53,62,50,17,53,48,19,13,63,49,35,35,30,44,54,34,46,55,53,21,52,56,30,62,43,70,48,94,87,71,52,76,51,42,62,66,62,19,50,52,21,49,51,50,22,21,51,36,33,33,35,49,15,48,54,27,44,30,32,84,68,18,71,59,76,44,96,90,74,44,28,38,74,77,38,92,76,37,49,46,33,53,52,25,52,76,69,74,39,49,92,42,27,58,61,53,16,50,52,38,37,53,59,33,71,110

Sequence (161 aa):
MQSYARLALAAVLAWLAWVAFRDELGYVPLLSDIDLAIHEFGHMLFMPFGIQFLGSTMMILGGSLTQVAFPLVFFGYFMRKQGDGQRRDLFAAMVCLWWSGINLLSVAIYCADSRAGQLMLLDGLTGHESDGHDWNNLLTRWGLLQHDIGIARGMRAVAFV

pLDDT: mean 92.78, std 8.76, range [56.38, 98.62]

Mean predicted aligned error: 4.34 Å

Foldseek 3Di:
DVVVVLVVVVVVLVVLQVVLLVDLQSDDPPLVVVLLVQLQVQLVVCVVCCPPVNHCLSSLVRSLCRSLCVLVVVLVVLCDQDPVRDDRPVSSNVVSLLSSLSSLLNVLSLLLCLVVQADQHPVRDTVVRDVSRSNVVNCVVVVNSVCSNVVSVVSNVVSVD

Radius of gyration: 17.38 Å; Cα contacts (8 Å, |Δi|>4): 193; chains: 1; bounding box: 48×30×55 Å

Nearest PDB structures (foldseek):
  8dt0-assembly1_A  TM=1.998E-01  e=2.644E+00  synthetic construct